Protein AF-A0A967HRG3-F1 (afdb_monomer)

Mean predicted aligned error: 11.94 Å

Radius of gyration: 18.16 Å; Cα contacts (8 Å, |Δi|>4): 37; chains: 1; bounding box: 39×48×32 Å

Foldseek 3Di:
DDDDDDDPVVVVVLVVCQVPQDKDFDDDPPHTDDIRGHPPDPVPVVVPVPPCPVVPDD

Nearest PDB structures (foldseek):
  4hh2-assembly1_B  TM=4.510E-01  e=3.376E+00  Cereibacter sphaeroides 2.4.1
  4l9g-assembly1_B  TM=3.840E-01  e=2.725E+00  Cereibacter sphaeroides 2.4.1

pLDDT: mean 76.62, std 17.16, range [40.06, 96.31]

Structure (mmCIF, N/CA/C/O backbone):
data_AF-A0A967HRG3-F1
#
_entry.id   AF-A0A967HRG3-F1
#
loop_
_atom_site.group_PDB
_atom_site.id
_atom_site.type_symbol
_atom_site.label_atom_id
_atom_site.label_alt_id
_atom_site.label_comp_id
_atom_site.label_asym_id
_atom_site.label_entity_id
_atom_site.label_seq_id
_atom_site.pdbx_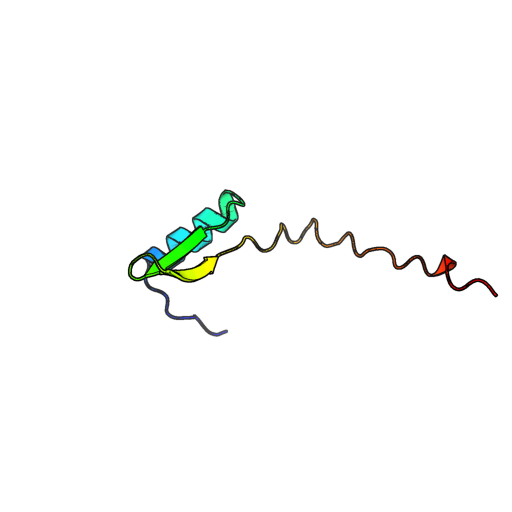PDB_ins_code
_atom_site.Cartn_x
_atom_site.Cartn_y
_atom_site.Cartn_z
_atom_site.occupancy
_atom_site.B_iso_or_equiv
_atom_site.auth_seq_id
_atom_site.auth_comp_id
_atom_site.auth_asym_id
_atom_site.auth_atom_id
_atom_site.pdbx_PDB_model_num
ATOM 1 N N . MET A 1 1 ? 16.759 -10.133 10.701 1.00 40.06 1 MET A N 1
ATOM 2 C CA . MET A 1 1 ? 15.494 -10.273 9.957 1.00 40.06 1 MET A CA 1
ATOM 3 C C . MET A 1 1 ? 15.441 -9.098 9.005 1.00 40.06 1 MET A C 1
ATOM 5 O O . MET A 1 1 ? 15.673 -7.976 9.441 1.00 40.06 1 MET A O 1
ATOM 9 N N . ASP A 1 2 ? 15.352 -9.406 7.720 1.00 48.84 2 ASP A N 1
ATOM 10 C CA . ASP A 1 2 ? 15.826 -8.6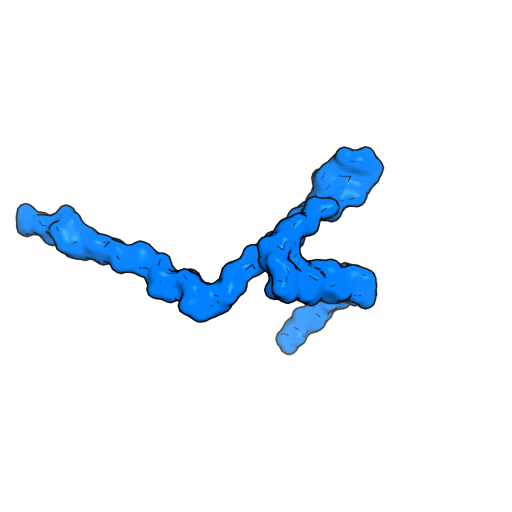11 6.588 1.00 48.84 2 ASP A CA 1
ATOM 11 C C . ASP A 1 2 ? 15.099 -7.269 6.443 1.00 48.84 2 ASP A C 1
ATOM 13 O O . ASP A 1 2 ? 13.916 -7.211 6.111 1.00 48.84 2 ASP A O 1
ATOM 17 N N . ALA A 1 3 ? 15.812 -6.171 6.701 1.00 59.56 3 ALA A N 1
ATOM 18 C CA . ALA A 1 3 ? 15.310 -4.838 6.410 1.00 59.56 3 ALA A CA 1
ATOM 19 C C . ALA A 1 3 ? 15.274 -4.676 4.888 1.00 59.56 3 ALA A C 1
ATOM 21 O O . ALA A 1 3 ? 16.313 -4.554 4.241 1.00 59.56 3 ALA A O 1
ATOM 22 N N . VAL A 1 4 ? 14.077 -4.699 4.304 1.00 67.56 4 VAL A N 1
ATOM 23 C CA . VAL A 1 4 ? 13.906 -4.279 2.916 1.00 67.56 4 VAL A CA 1
ATOM 24 C C . VAL A 1 4 ? 14.281 -2.795 2.830 1.00 67.56 4 VAL A C 1
ATOM 26 O O . VAL A 1 4 ? 13.679 -1.948 3.493 1.00 67.56 4 VAL A O 1
ATOM 29 N N . GLU A 1 5 ? 15.316 -2.466 2.057 1.00 64.44 5 GLU A N 1
ATOM 30 C CA . GLU A 1 5 ? 15.686 -1.070 1.829 1.00 64.44 5 GLU A CA 1
ATOM 31 C C . GLU A 1 5 ? 14.627 -0.402 0.950 1.00 64.44 5 GLU A C 1
ATOM 33 O O . GLU A 1 5 ? 14.575 -0.566 -0.270 1.00 64.44 5 GLU A O 1
ATOM 38 N N . LEU A 1 6 ? 13.750 0.360 1.598 1.00 71.00 6 LEU A N 1
ATOM 39 C CA . LEU A 1 6 ? 12.734 1.186 0.964 1.00 71.00 6 LEU A CA 1
ATOM 40 C C . LEU A 1 6 ? 13.100 2.655 1.142 1.00 71.00 6 LEU A C 1
ATOM 42 O O . LEU A 1 6 ? 13.533 3.087 2.210 1.00 71.00 6 LEU A O 1
ATOM 46 N N . ALA A 1 7 ? 12.856 3.456 0.106 1.00 75.38 7 ALA A N 1
ATOM 47 C CA . ALA A 1 7 ? 12.964 4.900 0.237 1.00 75.38 7 ALA A CA 1
ATOM 48 C C . ALA A 1 7 ? 12.011 5.397 1.350 1.00 75.38 7 ALA A C 1
ATOM 50 O O . ALA A 1 7 ? 10.880 4.908 1.432 1.00 75.38 7 ALA A O 1
ATOM 51 N N . PRO A 1 8 ? 12.386 6.413 2.152 1.00 77.06 8 PRO A N 1
ATOM 52 C CA . PRO A 1 8 ? 11.564 6.907 3.265 1.00 77.06 8 PRO A CA 1
ATOM 53 C C . PRO A 1 8 ? 10.130 7.277 2.867 1.00 77.06 8 PRO A C 1
ATOM 55 O O . PRO A 1 8 ? 9.184 7.087 3.626 1.00 77.06 8 PRO A O 1
ATOM 58 N N . ARG A 1 9 ? 9.952 7.760 1.631 1.00 77.88 9 ARG A N 1
ATOM 59 C CA . ARG A 1 9 ? 8.634 8.083 1.077 1.00 77.88 9 ARG A CA 1
ATOM 60 C C . ARG A 1 9 ? 7.742 6.845 0.925 1.00 77.88 9 ARG A C 1
ATOM 62 O O . ARG A 1 9 ? 6.539 6.959 1.113 1.00 77.88 9 ARG A O 1
ATOM 69 N N . CYS A 1 10 ? 8.311 5.681 0.615 1.00 83.12 10 CYS A N 1
ATOM 70 C CA . CYS A 1 10 ? 7.557 4.432 0.526 1.00 83.12 10 CYS A CA 1
ATOM 71 C C . CYS A 1 10 ? 7.079 3.973 1.907 1.00 83.12 10 CYS A C 1
ATOM 73 O O . CYS A 1 10 ? 5.935 3.555 2.031 1.00 83.12 10 CYS A O 1
ATOM 75 N N . LEU A 1 11 ? 7.909 4.121 2.947 1.00 86.50 11 LEU A N 1
ATOM 76 C CA . LEU A 1 11 ? 7.528 3.765 4.320 1.00 86.50 11 LEU A CA 1
ATOM 77 C C . LEU A 1 11 ? 6.331 4.587 4.817 1.00 86.50 11 LEU A C 1
ATOM 79 O O . LEU A 1 11 ? 5.421 4.036 5.428 1.00 86.50 11 LEU A O 1
ATOM 83 N N . ALA A 1 12 ? 6.290 5.882 4.494 1.00 88.38 12 ALA A N 1
ATOM 84 C CA . ALA A 1 12 ? 5.155 6.736 4.838 1.00 88.38 12 ALA A CA 1
ATOM 85 C C . ALA A 1 12 ? 3.844 6.285 4.163 1.00 88.38 12 ALA A C 1
ATOM 87 O O . ALA A 1 12 ? 2.790 6.334 4.789 1.00 88.38 12 ALA A O 1
ATOM 88 N N . LEU A 1 13 ? 3.907 5.813 2.911 1.00 90.62 13 LEU A N 1
ATOM 89 C CA . LEU A 1 13 ? 2.731 5.294 2.201 1.00 90.62 13 LEU A CA 1
ATOM 90 C C . LEU A 1 13 ? 2.224 3.988 2.819 1.00 90.62 13 LEU A C 1
ATOM 92 O O . LEU A 1 13 ? 1.019 3.816 2.955 1.00 90.62 13 LEU A O 1
ATOM 96 N N . LEU A 1 14 ? 3.130 3.093 3.226 1.00 90.12 14 LEU A N 1
ATOM 97 C CA . LEU A 1 14 ? 2.757 1.857 3.922 1.00 90.12 14 LEU A CA 1
ATOM 98 C C . LEU A 1 14 ? 2.050 2.156 5.249 1.00 90.12 14 LEU A C 1
ATOM 100 O O . LEU A 1 14 ? 1.012 1.568 5.539 1.00 90.12 14 LEU A O 1
ATOM 104 N N . ASP A 1 15 ? 2.581 3.097 6.035 1.00 89.75 15 ASP A N 1
ATOM 105 C CA . ASP A 1 15 ? 1.966 3.472 7.310 1.00 89.75 15 ASP A CA 1
ATOM 106 C C . ASP A 1 15 ? 0.621 4.191 7.112 1.00 89.75 15 ASP A C 1
ATOM 108 O O . ASP A 1 15 ? -0.295 3.988 7.903 1.00 89.75 15 ASP A O 1
ATOM 112 N N . GLN A 1 16 ? 0.457 4.962 6.031 1.00 91.19 16 GLN A N 1
ATOM 113 C CA . GLN A 1 16 ? -0.839 5.535 5.664 1.00 91.19 16 GLN A CA 1
ATOM 114 C C . GLN A 1 16 ? -1.872 4.441 5.370 1.00 91.19 16 GLN A C 1
ATOM 116 O O . GLN A 1 16 ? -2.923 4.453 5.999 1.00 91.19 16 GLN A O 1
ATOM 121 N N . VAL A 1 17 ? -1.559 3.482 4.488 1.00 93.56 17 VAL A N 1
ATOM 122 C CA . VAL A 1 17 ? -2.468 2.363 4.157 1.00 93.56 17 VAL A CA 1
ATOM 123 C C . VAL A 1 17 ? -2.846 1.577 5.408 1.00 93.56 17 VAL A C 1
ATOM 125 O O . VAL A 1 17 ? -4.015 1.265 5.609 1.00 93.56 17 VAL A O 1
ATOM 128 N N . ARG A 1 18 ? -1.875 1.311 6.288 1.00 89.75 18 ARG A N 1
ATOM 129 C CA . ARG A 1 18 ? -2.125 0.625 7.560 1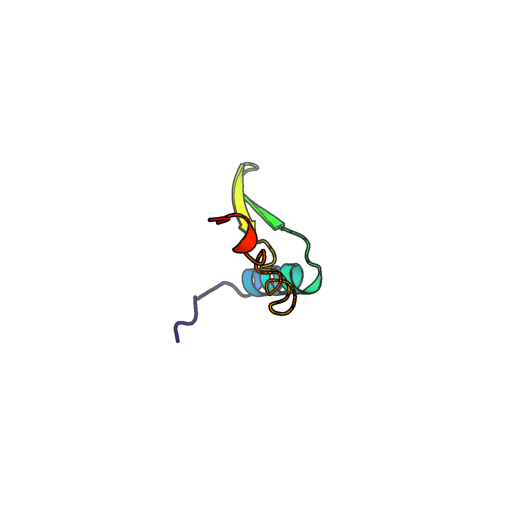.00 89.75 18 ARG A CA 1
ATOM 130 C C . ARG A 1 18 ? -3.072 1.406 8.475 1.00 89.75 18 ARG A C 1
ATOM 132 O O . ARG A 1 18 ? -3.897 0.799 9.137 1.00 89.75 18 ARG A O 1
ATOM 139 N N . ARG A 1 19 ? -2.938 2.734 8.553 1.00 89.94 19 ARG A N 1
ATOM 140 C CA . ARG A 1 19 ? -3.764 3.572 9.442 1.00 89.94 19 ARG A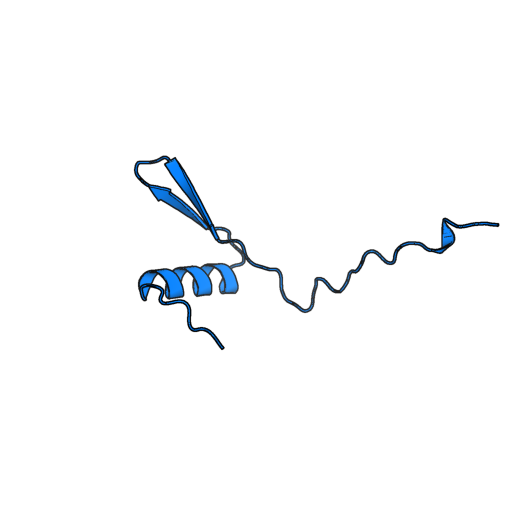 CA 1
ATOM 141 C C . ARG A 1 19 ? -5.162 3.837 8.901 1.00 89.94 19 ARG A C 1
ATOM 143 O O . ARG A 1 19 ? -6.077 4.010 9.696 1.00 89.94 19 ARG A O 1
ATOM 150 N N . THR A 1 20 ? -5.305 3.979 7.586 1.00 92.19 20 THR A N 1
ATOM 151 C CA . THR A 1 20 ? -6.584 4.352 6.966 1.00 92.19 20 THR A CA 1
ATOM 152 C C . THR A 1 20 ? -7.380 3.148 6.487 1.00 92.19 20 THR A C 1
ATOM 154 O O . THR A 1 20 ? -8.584 3.273 6.301 1.00 92.19 20 THR A O 1
ATOM 157 N N . GLY A 1 21 ? -6.725 2.009 6.246 1.00 90.31 21 GLY A N 1
ATOM 158 C CA . GLY A 1 21 ? -7.340 0.861 5.582 1.00 90.31 21 GLY A CA 1
ATOM 159 C C . GLY A 1 21 ? -7.622 1.094 4.091 1.00 90.31 21 GLY A C 1
ATOM 160 O O . GLY A 1 21 ? -8.230 0.251 3.440 1.00 90.31 21 GLY A O 1
ATOM 161 N N . GLU A 1 22 ? -7.191 2.220 3.518 1.00 91.50 22 GLU A N 1
ATOM 162 C CA . GLU A 1 22 ? -7.428 2.531 2.106 1.00 91.50 22 GLU A CA 1
ATOM 163 C C . GLU A 1 22 ? -6.288 2.006 1.229 1.00 91.50 22 GLU A C 1
ATOM 165 O O . GLU A 1 22 ? -5.112 2.243 1.508 1.00 91.50 22 GLU A O 1
ATOM 170 N N . GLU A 1 23 ? -6.624 1.329 0.131 1.00 93.62 23 GLU A N 1
ATOM 171 C CA . GLU A 1 23 ? -5.628 0.847 -0.828 1.00 93.62 23 GLU A CA 1
ATOM 172 C C . GLU A 1 23 ? -5.014 1.982 -1.669 1.00 93.62 23 GLU A C 1
ATOM 174 O O . GLU A 1 23 ? -5.673 2.953 -2.043 1.00 93.62 23 GLU A O 1
ATOM 179 N N . ILE A 1 24 ? -3.734 1.835 -2.030 1.00 94.31 24 ILE A N 1
ATOM 180 C CA . ILE A 1 24 ? -3.012 2.780 -2.895 1.00 94.31 24 ILE A CA 1
ATOM 181 C C . ILE A 1 24 ? -2.528 2.072 -4.162 1.00 94.31 24 ILE A C 1
ATOM 183 O O . ILE A 1 24 ? -1.806 1.074 -4.106 1.00 94.31 24 ILE A O 1
ATOM 187 N N . ILE A 1 25 ? -2.851 2.643 -5.327 1.00 95.00 25 ILE A N 1
ATOM 188 C CA . ILE A 1 25 ? -2.327 2.208 -6.627 1.00 95.00 25 ILE A CA 1
ATOM 189 C C . ILE A 1 25 ? -1.061 2.991 -6.969 1.00 95.00 25 ILE A C 1
ATOM 191 O O . ILE A 1 25 ? -1.079 4.210 -7.141 1.00 95.00 25 ILE A O 1
ATOM 195 N N . VAL A 1 26 ? 0.047 2.278 -7.145 1.00 92.19 26 VAL A N 1
ATOM 196 C CA . VAL A 1 26 ? 1.307 2.849 -7.621 1.00 92.19 26 VAL A CA 1
ATOM 197 C C . VAL A 1 26 ? 1.345 2.729 -9.139 1.00 92.19 26 VAL A C 1
ATOM 199 O O . VAL A 1 26 ? 1.357 1.626 -9.689 1.00 92.19 26 VAL A O 1
ATOM 202 N N . ALA A 1 27 ? 1.388 3.867 -9.830 1.00 94.50 27 ALA A N 1
ATOM 203 C CA . ALA A 1 27 ? 1.422 3.934 -11.286 1.00 94.50 27 ALA A CA 1
ATOM 204 C C . ALA A 1 27 ? 2.690 4.623 -11.805 1.00 94.50 27 ALA A C 1
ATOM 206 O O . ALA A 1 27 ? 3.196 5.580 -11.220 1.00 94.50 27 ALA A O 1
ATOM 207 N N . ARG A 1 28 ? 3.179 4.177 -12.965 1.00 93.19 28 ARG A N 1
ATOM 208 C CA . ARG A 1 28 ? 4.274 4.813 -13.706 1.00 93.19 28 ARG A CA 1
ATOM 209 C C . ARG A 1 28 ? 3.790 5.139 -15.113 1.00 93.19 28 ARG A C 1
ATOM 211 O O . ARG A 1 28 ? 3.349 4.253 -15.837 1.00 93.19 28 ARG A O 1
ATOM 218 N N . ARG A 1 29 ? 3.880 6.416 -15.513 1.00 94.38 29 ARG A N 1
ATOM 219 C CA . ARG A 1 29 ? 3.372 6.917 -16.813 1.00 94.38 29 ARG A CA 1
ATOM 220 C C . ARG A 1 29 ? 1.885 6.585 -17.036 1.00 94.38 29 ARG A C 1
ATOM 222 O O . ARG A 1 29 ? 1.502 6.137 -18.111 1.00 94.38 29 ARG A O 1
ATOM 229 N N . GLY A 1 30 ? 1.072 6.739 -15.989 1.00 93.88 30 GLY A N 1
ATOM 230 C CA . GLY A 1 30 ? -0.366 6.448 -16.027 1.00 93.88 30 GLY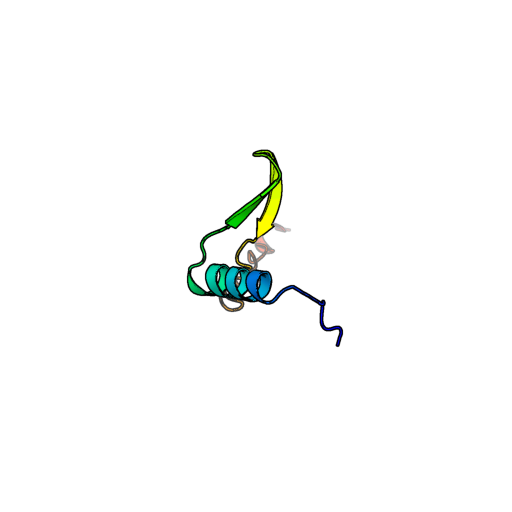 A CA 1
ATOM 231 C C . GLY A 1 30 ? -0.728 4.960 -16.091 1.00 93.88 30 GLY A C 1
ATOM 232 O O . GLY A 1 30 ? -1.906 4.639 -16.179 1.00 93.88 30 GLY A O 1
ATOM 233 N N . ARG A 1 31 ? 0.252 4.045 -16.040 1.00 95.69 31 ARG A N 1
ATOM 234 C CA . ARG A 1 31 ? 0.010 2.598 -15.989 1.00 95.69 31 ARG A CA 1
ATOM 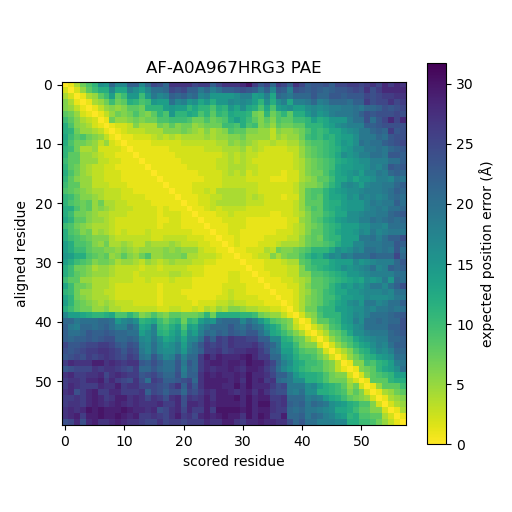235 C C . ARG A 1 31 ? 0.237 2.078 -14.569 1.00 95.69 31 ARG A C 1
ATOM 237 O O . ARG A 1 31 ? 1.315 2.339 -14.031 1.00 95.69 31 ARG A O 1
ATOM 244 N N . PRO A 1 32 ? -0.722 1.363 -13.961 1.00 96.12 32 PRO A N 1
ATOM 245 C CA . PRO A 1 32 ? -0.525 0.746 -12.653 1.00 96.12 32 PRO A CA 1
ATOM 246 C C . PRO A 1 32 ? 0.596 -0.300 -12.727 1.00 96.12 32 PRO A C 1
ATOM 248 O O . PRO A 1 32 ? 0.663 -1.074 -13.681 1.00 96.12 32 PRO A O 1
ATOM 251 N N . ILE A 1 33 ? 1.493 -0.290 -11.743 1.00 96.31 33 ILE A N 1
ATOM 252 C CA . ILE A 1 33 ? 2.639 -1.212 -11.647 1.00 96.31 33 ILE A CA 1
ATOM 253 C C . ILE A 1 33 ? 2.674 -1.982 -10.328 1.00 96.31 33 ILE A C 1
ATOM 255 O O . ILE A 1 33 ? 3.283 -3.044 -10.267 1.00 96.31 33 ILE A O 1
ATOM 259 N N . ALA A 1 34 ? 2.047 -1.453 -9.280 1.00 93.62 34 ALA A N 1
ATOM 260 C CA . ALA A 1 34 ? 1.923 -2.115 -7.993 1.00 93.62 34 ALA A CA 1
ATOM 261 C C . ALA A 1 34 ? 0.695 -1.583 -7.253 1.00 93.62 34 ALA A C 1
ATOM 263 O O . ALA A 1 34 ? 0.164 -0.517 -7.579 1.00 93.62 34 ALA A O 1
ATOM 264 N N . ARG A 1 35 ? 0.267 -2.327 -6.239 1.00 93.69 35 ARG A N 1
ATOM 265 C CA . ARG A 1 35 ? -0.804 -1.941 -5.332 1.00 93.69 35 ARG A CA 1
ATOM 266 C C . ARG A 1 35 ? -0.374 -2.243 -3.904 1.00 93.69 35 ARG A C 1
ATOM 268 O O . ARG A 1 35 ? 0.209 -3.294 -3.655 1.00 93.69 35 ARG A O 1
ATOM 275 N N . ILE A 1 36 ? -0.655 -1.312 -3.005 1.00 93.31 36 ILE A N 1
ATOM 276 C CA . ILE A 1 36 ? -0.455 -1.463 -1.568 1.00 93.31 36 ILE A CA 1
ATOM 277 C C . ILE A 1 36 ? -1.846 -1.625 -0.964 1.00 93.31 36 ILE A C 1
ATOM 279 O O . ILE A 1 36 ? -2.682 -0.736 -1.120 1.00 93.31 36 ILE A O 1
ATOM 283 N N . VAL A 1 37 ? -2.090 -2.765 -0.327 1.00 92.94 37 VAL A N 1
ATOM 284 C CA . VAL A 1 37 ? -3.357 -3.098 0.336 1.00 92.94 37 VAL A CA 1
ATOM 285 C C . VAL A 1 37 ? -3.113 -3.260 1.833 1.00 92.94 37 VAL A C 1
ATOM 287 O O . VAL A 1 37 ? -2.025 -3.711 2.209 1.00 92.94 37 VAL A O 1
ATOM 290 N N . PRO A 1 38 ? -4.079 -2.886 2.687 1.00 91.31 38 PRO A N 1
ATOM 291 C CA . PRO A 1 38 ? -4.036 -3.281 4.086 1.00 91.31 38 PRO A CA 1
ATOM 292 C C . PRO A 1 38 ? -4.119 -4.810 4.172 1.00 91.31 38 PRO A C 1
ATOM 294 O O . PRO A 1 38 ? -4.725 -5.453 3.315 1.00 91.31 38 PRO A O 1
ATOM 297 N N . LEU A 1 39 ? -3.496 -5.388 5.194 1.00 87.19 39 LEU A N 1
ATOM 298 C CA . LEU A 1 39 ? -3.492 -6.837 5.408 1.00 87.19 39 LEU A CA 1
ATOM 299 C C . LEU A 1 39 ? -4.597 -7.307 6.369 1.00 87.19 39 LEU A C 1
ATOM 301 O O . LEU A 1 39 ? -4.494 -8.419 6.857 1.00 87.19 39 LEU A O 1
ATOM 305 N N . GLY A 1 40 ? -5.620 -6.483 6.627 1.00 75.38 40 GLY A N 1
ATOM 306 C CA . GLY A 1 40 ? -6.558 -6.703 7.734 1.00 75.38 40 GLY A CA 1
ATOM 307 C C . GLY A 1 40 ? -5.929 -6.354 9.087 1.00 75.38 40 GLY A C 1
ATOM 308 O O . GLY A 1 40 ? -4.700 -6.252 9.207 1.00 75.38 40 GLY A O 1
ATOM 309 N N . ASP A 1 41 ? -6.758 -6.105 10.100 1.00 65.75 41 ASP A N 1
ATOM 310 C CA . ASP A 1 41 ? -6.290 -6.192 11.480 1.00 65.75 41 ASP A CA 1
ATOM 311 C C . ASP A 1 41 ? -6.034 -7.680 11.777 1.00 65.75 41 ASP A C 1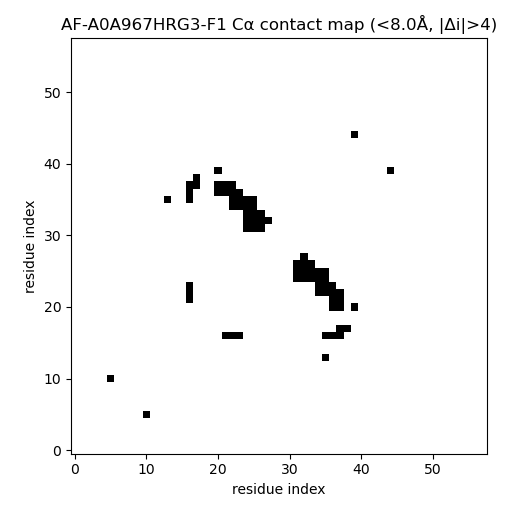
ATOM 313 O O . ASP A 1 41 ? -6.892 -8.511 11.481 1.00 65.75 41 ASP A O 1
ATOM 317 N N . PRO A 1 42 ? -4.882 -8.054 12.364 1.00 57.69 42 PRO A N 1
ATOM 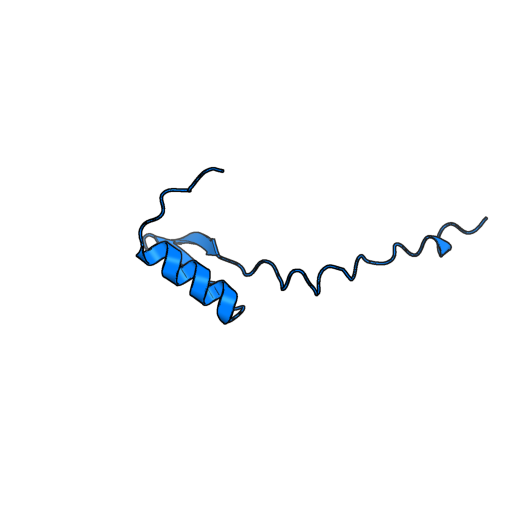318 C CA . PRO A 1 42 ? -4.577 -9.453 12.683 1.00 57.69 42 PRO A CA 1
ATOM 319 C C . PRO A 1 42 ? -5.582 -10.085 13.662 1.00 57.69 42 PRO A C 1
ATOM 321 O O . PRO A 1 42 ? -5.515 -11.286 13.904 1.00 57.69 42 PRO A O 1
ATOM 324 N N . ASP A 1 43 ? -6.479 -9.278 14.230 1.00 57.47 43 ASP A N 1
ATOM 325 C CA . ASP A 1 43 ? -7.524 -9.679 15.160 1.00 57.47 43 ASP A CA 1
ATOM 326 C C . ASP A 1 43 ? -8.869 -10.016 14.473 1.00 57.47 43 ASP A C 1
ATOM 328 O O . ASP A 1 43 ? -9.747 -10.559 15.139 1.00 57.47 43 ASP A O 1
ATOM 332 N N . GLU A 1 44 ? -9.051 -9.741 13.171 1.00 55.81 44 GLU A N 1
ATOM 333 C CA . GLU A 1 44 ? -10.327 -9.985 12.458 1.00 55.81 44 GLU A CA 1
ATOM 334 C C . GLU A 1 44 ? -10.270 -11.132 11.425 1.00 55.81 44 GLU A C 1
ATOM 336 O O . GLU A 1 44 ? -11.308 -11.670 11.048 1.00 55.81 44 GLU A O 1
ATOM 341 N N . ASP A 1 45 ? -9.081 -11.606 11.037 1.00 53.44 45 ASP A N 1
ATOM 342 C CA . ASP A 1 45 ? -8.918 -12.788 10.167 1.00 53.44 45 ASP A CA 1
ATOM 343 C C . ASP A 1 45 ? -8.956 -14.138 10.934 1.00 53.44 45 ASP A C 1
ATOM 345 O O . ASP A 1 45 ? -8.666 -15.191 10.360 1.00 53.44 45 ASP A O 1
ATOM 349 N N . ASP A 1 46 ? -9.333 -14.136 12.224 1.00 53.66 46 ASP A N 1
ATOM 350 C CA . ASP A 1 46 ? -9.681 -15.355 12.987 1.00 53.66 46 ASP A CA 1
ATOM 351 C C . ASP A 1 46 ? -11.168 -15.731 12.856 1.00 53.66 46 ASP A C 1
ATOM 353 O O . ASP A 1 46 ? -11.612 -16.733 13.407 1.00 53.66 46 ASP A O 1
ATOM 357 N N . GLU A 1 47 ? -11.940 -15.047 12.006 1.00 55.97 47 GLU A N 1
ATOM 358 C CA . GLU A 1 47 ? -13.033 -15.728 11.306 1.00 55.97 47 GLU A CA 1
ATOM 359 C C . GLU A 1 47 ? -12.423 -16.608 10.209 1.00 55.97 47 GLU A C 1
ATOM 361 O O . GLU A 1 47 ? -12.695 -16.477 9.013 1.00 55.97 47 GLU A O 1
ATOM 366 N N . SER A 1 48 ? -11.603 -17.576 10.642 1.00 49.25 48 SER A N 1
ATOM 367 C CA . SER A 1 48 ? -11.525 -18.842 9.934 1.00 49.25 48 SER A CA 1
ATOM 368 C C . SER A 1 48 ? -12.972 -19.187 9.611 1.00 49.25 48 SER A C 1
ATOM 370 O O . SER A 1 48 ? -13.766 -19.248 10.558 1.00 49.25 48 SER A O 1
ATOM 372 N N . PRO A 1 49 ? -13.368 -19.377 8.335 1.00 50.38 49 PRO A N 1
ATOM 373 C CA . PRO A 1 49 ? -14.615 -20.064 8.086 1.00 50.38 49 PRO A CA 1
ATOM 374 C C . PRO A 1 49 ? -14.457 -21.333 8.901 1.00 50.38 49 PRO A C 1
ATOM 376 O O . PRO A 1 49 ? -13.556 -22.128 8.610 1.00 50.38 49 PRO A O 1
ATOM 379 N N . THR A 1 50 ? -15.209 -21.442 10.004 1.00 56.00 50 THR A N 1
ATOM 380 C CA . THR A 1 50 ? -15.363 -22.702 10.702 1.00 56.00 50 THR A CA 1
ATOM 381 C C . THR A 1 50 ? -15.798 -23.585 9.567 1.00 56.00 50 THR A C 1
ATOM 383 O O . THR A 1 50 ? -16.866 -23.391 8.994 1.00 56.00 50 THR A O 1
ATOM 386 N N . TRP A 1 51 ? -14.866 -24.383 9.052 1.00 63.12 51 TRP A N 1
ATOM 387 C CA . TRP A 1 51 ? -15.208 -25.332 8.030 1.00 63.12 51 TRP A CA 1
ATOM 388 C C . TRP A 1 51 ? -16.302 -26.099 8.736 1.00 63.12 51 TRP A C 1
ATOM 390 O O . TRP A 1 51 ? -16.025 -26.697 9.777 1.00 63.12 51 TRP A O 1
ATOM 400 N N . ASP A 1 52 ? -17.542 -25.949 8.279 1.00 60.72 52 ASP A N 1
ATOM 401 C CA . ASP A 1 52 ? -18.678 -26.665 8.820 1.00 60.72 52 ASP A CA 1
ATOM 402 C C . ASP A 1 52 ? -18.380 -28.141 8.547 1.00 60.72 52 ASP A C 1
ATOM 404 O O . ASP A 1 52 ? -18.765 -28.725 7.534 1.00 60.72 52 ASP A O 1
ATOM 408 N N . LEU A 1 53 ? -17.593 -28.748 9.439 1.00 58.94 53 LEU A N 1
ATOM 409 C CA . LEU A 1 53 ? -17.225 -30.157 9.449 1.00 58.94 53 LEU A CA 1
ATOM 410 C C . LEU A 1 53 ? -18.479 -31.007 9.709 1.00 58.94 53 LEU A C 1
ATOM 412 O O . LEU A 1 53 ? -18.432 -32.223 9.574 1.00 58.94 53 LEU A O 1
ATOM 416 N N . GLU A 1 54 ? -19.618 -30.365 9.985 1.00 56.44 54 GLU A N 1
ATOM 417 C CA . GLU A 1 54 ? -20.955 -30.950 10.008 1.00 56.44 54 GLU A CA 1
ATOM 418 C C . GLU A 1 54 ? -21.547 -31.218 8.612 1.00 56.44 54 GLU A C 1
ATOM 420 O O . GLU A 1 54 ? -22.537 -31.940 8.511 1.00 56.44 54 GLU A O 1
ATOM 425 N N . ALA A 1 55 ? -20.938 -30.742 7.516 1.00 55.16 55 ALA A N 1
ATOM 426 C CA . ALA A 1 55 ? -21.341 -31.155 6.164 1.00 55.16 55 ALA A CA 1
ATOM 427 C C . ALA A 1 55 ? -20.806 -32.547 5.768 1.00 55.16 55 ALA A C 1
ATOM 429 O O . ALA A 1 55 ? -21.225 -33.105 4.752 1.00 55.16 55 ALA A O 1
ATOM 430 N N . ILE A 1 56 ? -19.920 -33.137 6.576 1.00 61.16 56 ILE A N 1
ATOM 431 C CA . ILE A 1 56 ? -19.536 -34.548 6.464 1.00 61.16 56 ILE A CA 1
ATOM 432 C C . ILE A 1 56 ? -20.471 -35.342 7.388 1.00 61.16 56 ILE A C 1
ATOM 434 O O . ILE A 1 56 ? -20.074 -35.874 8.421 1.00 61.16 56 ILE A O 1
ATOM 438 N N . GLY A 1 57 ? -21.759 -35.343 7.037 1.00 58.56 57 GLY A N 1
ATOM 439 C CA . GLY A 1 57 ? -22.727 -36.291 7.592 1.00 58.56 57 GLY A CA 1
ATOM 440 C C . GLY A 1 57 ? -22.371 -37.738 7.200 1.00 58.56 57 GLY A C 1
ATOM 441 O O . GLY A 1 57 ? -21.551 -37.927 6.300 1.00 58.56 57 GLY A O 1
ATOM 442 N N . PRO A 1 58 ? -22.949 -38.745 7.885 1.00 59.09 58 PRO A N 1
ATOM 443 C CA . PRO A 1 58 ? -22.502 -40.143 7.841 1.00 59.09 58 PRO A CA 1
ATOM 444 C C . PRO A 1 58 ? -22.550 -40.797 6.455 1.00 59.09 58 PRO A C 1
ATOM 446 O O . PRO A 1 58 ? -23.466 -40.469 5.665 1.00 59.09 58 PRO A O 1
#

Sequence (58 aa):
MDAVELAPRCLALLDQVRRTGEEIIVARRGRPIARIVPLGDPDEDDESPTWDLEAIGP

Solvent-accessible surface area (backbone atoms only — not comparable to full-atom values): 3944 Å² total; per-residue (Å²): 133,87,78,77,93,64,60,71,71,54,54,54,51,5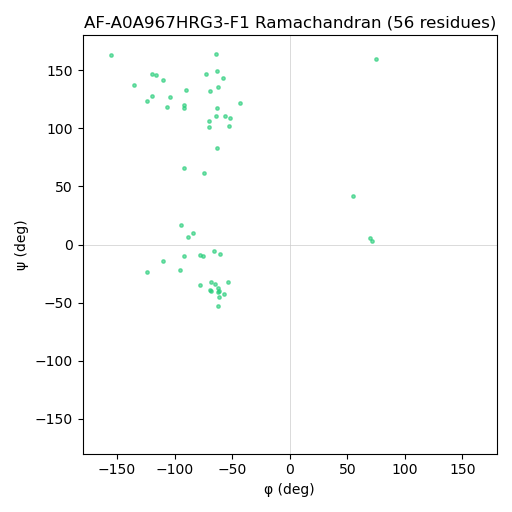4,52,46,21,64,73,69,61,48,67,46,79,43,59,60,95,90,37,77,77,48,74,50,67,48,86,68,61,89,83,64,71,73,68,55,75,72,72,67,68,74,76,69,63,136

Secondary structure (DSSP, 8-state):
-------HHHHHHHHHHHHH---EEEEETTEEEEEE-----TTTTT------GGGS--